Protein AF-A0A1G1XSI1-F1 (afdb_monomer_lite)

Radius of gyration: 20.85 Å; chains: 1; bounding box: 46×38×48 Å

Foldseek 3Di:
DDDDDDDPPPPDDAFFDQAPPPRDRHRFDDQDPNGTHRPVRDDQQWDQAQQPRDTGRFPDQDPVRGTHRPVRDDAAWDQAPPPRDTARFPDDDPHGTHHPVRDFADWDQAPPPRDTARAPDVVVGHHPVRVVVVVVVVVVCVVVPDD

Secondary structure (DSSP, 8-state):
--PPP--TTS---PPEEE-TTT-SEEEEEEEETTEEEETTT-PPPEEE-TTT--EEEEEEEETTTEEEETTT-PPPEEE-TTT--EEEEEEEETTEEEETTT-PPPEEE-TTT--EEEEEETTTTEEHHHHHHHHHHHHHHTTS---

Structure (mmCIF, N/CA/C/O backbone):
data_AF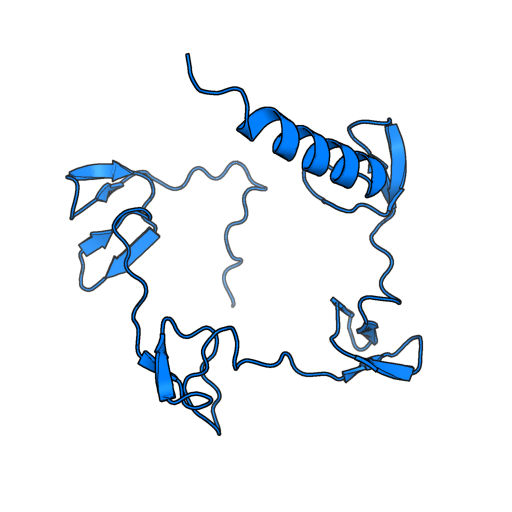-A0A1G1XSI1-F1
#
_entry.id   AF-A0A1G1XSI1-F1
#
loop_
_atom_site.group_PDB
_atom_site.id
_atom_site.type_symbol
_atom_site.label_atom_id
_atom_site.label_alt_id
_atom_site.label_comp_id
_atom_site.label_asym_id
_atom_site.label_entity_id
_atom_site.label_seq_id
_atom_site.pdbx_PDB_ins_code
_atom_site.Cartn_x
_atom_site.Cartn_y
_atom_site.Cartn_z
_atom_site.occupancy
_atom_site.B_iso_or_equiv
_atom_site.auth_seq_id
_atom_site.auth_comp_id
_atom_site.auth_asym_id
_atom_site.auth_atom_id
_atom_site.pdbx_PDB_model_num
ATOM 1 N N . MET A 1 1 ? -14.558 15.921 -9.179 1.00 33.84 1 MET A N 1
ATOM 2 C CA . MET A 1 1 ? -13.088 16.140 -9.140 1.00 33.84 1 MET A CA 1
ATOM 3 C C . MET A 1 1 ? -12.494 15.508 -7.876 1.00 33.84 1 MET A C 1
ATOM 5 O O . MET A 1 1 ? -12.876 15.889 -6.777 1.00 33.84 1 MET A O 1
ATOM 9 N N . LYS A 1 2 ? -11.614 14.500 -7.985 1.00 31.89 2 LYS A N 1
ATOM 10 C CA . LYS A 1 2 ? -10.981 13.859 -6.812 1.00 31.89 2 LYS A CA 1
ATOM 11 C C . LYS A 1 2 ? -9.772 14.696 -6.381 1.00 31.89 2 LYS A C 1
ATOM 13 O O . LYS A 1 2 ? -8.765 14.689 -7.082 1.00 31.89 2 LYS A O 1
ATOM 18 N N . LYS A 1 3 ? -9.870 15.418 -5.254 1.00 27.98 3 LYS A N 1
ATOM 19 C CA . LYS A 1 3 ? -8.743 16.192 -4.698 1.00 27.98 3 LYS A CA 1
ATOM 20 C C . LYS A 1 3 ? -7.524 15.263 -4.538 1.00 27.98 3 LYS A C 1
ATOM 22 O O . LYS A 1 3 ? -7.670 14.195 -3.931 1.00 27.98 3 LYS A O 1
ATOM 27 N N . PRO A 1 4 ? -6.347 15.606 -5.091 1.00 35.81 4 PRO A N 1
ATOM 28 C CA . PRO A 1 4 ? -5.158 14.779 -4.940 1.00 35.81 4 PRO A CA 1
ATOM 29 C C . PRO A 1 4 ? -4.828 14.641 -3.452 1.00 35.81 4 PRO A C 1
ATOM 31 O O . PRO A 1 4 ? -4.901 15.610 -2.699 1.00 35.81 4 PRO A O 1
ATOM 34 N N . ARG A 1 5 ? -4.468 13.430 -3.005 1.00 39.72 5 ARG A N 1
ATOM 35 C CA . ARG A 1 5 ? -3.921 13.244 -1.652 1.00 39.72 5 ARG A CA 1
ATOM 36 C C . ARG A 1 5 ? -2.653 14.106 -1.554 1.00 39.72 5 ARG A C 1
ATOM 38 O O . ARG A 1 5 ? -1.740 13.847 -2.342 1.00 39.72 5 ARG A O 1
ATOM 45 N N . PRO A 1 6 ? -2.564 15.086 -0.635 1.00 43.88 6 PRO A N 1
ATOM 46 C CA . PRO A 1 6 ? -1.382 15.930 -0.506 1.00 43.88 6 PRO A CA 1
ATOM 47 C C . PRO A 1 6 ? -0.207 15.064 -0.040 1.00 43.88 6 PRO A C 1
ATOM 49 O O . PRO A 1 6 ? -0.076 14.697 1.126 1.00 43.88 6 PRO A O 1
ATOM 52 N N . GLY A 1 7 ? 0.609 14.640 -1.002 1.00 40.31 7 GLY A N 1
ATOM 53 C CA . GLY A 1 7 ? 1.861 13.941 -0.762 1.00 40.31 7 GLY A CA 1
ATOM 54 C C . GLY A 1 7 ? 2.980 14.938 -0.477 1.00 40.31 7 GLY A C 1
ATOM 55 O O . GLY A 1 7 ? 2.940 16.068 -0.952 1.00 40.31 7 GLY A O 1
ATOM 56 N N . LYS A 1 8 ? 4.007 14.482 0.250 1.00 45.59 8 LYS A N 1
ATOM 57 C CA . LYS A 1 8 ? 5.207 15.216 0.711 1.00 45.59 8 LYS A CA 1
ATOM 58 C C . LYS A 1 8 ? 6.066 15.914 -0.380 1.00 45.59 8 LYS A C 1
ATOM 60 O O . LYS A 1 8 ? 7.219 16.219 -0.114 1.00 45.59 8 LYS A O 1
ATOM 65 N N . ARG A 1 9 ? 5.579 16.103 -1.612 1.00 45.78 9 ARG A N 1
ATOM 66 C CA . ARG A 1 9 ? 6.363 16.604 -2.757 1.00 45.78 9 ARG A CA 1
ATOM 67 C C . ARG A 1 9 ? 6.409 18.126 -2.895 1.00 45.78 9 ARG A C 1
ATOM 69 O O . ARG A 1 9 ? 7.371 18.607 -3.467 1.00 45.78 9 ARG A O 1
ATOM 76 N N . ASN A 1 10 ? 5.437 18.862 -2.350 1.00 46.22 10 ASN A N 1
ATOM 77 C CA . ASN A 1 10 ? 5.274 20.292 -2.659 1.00 46.22 10 ASN A CA 1
ATOM 78 C C . ASN A 1 10 ? 5.560 21.245 -1.488 1.00 46.22 10 ASN A C 1
ATOM 80 O O . ASN A 1 10 ? 4.956 22.306 -1.427 1.00 46.22 10 ASN A O 1
ATOM 84 N N . GLY A 1 11 ? 6.386 20.876 -0.502 1.00 53.62 11 GLY A N 1
ATOM 85 C CA . GLY A 1 11 ? 6.696 21.785 0.618 1.00 53.62 11 GLY A CA 1
ATOM 86 C C . GLY A 1 11 ? 5.495 22.182 1.495 1.00 53.62 11 GLY A C 1
ATOM 87 O O . GLY A 1 11 ? 5.673 22.883 2.483 1.00 53.62 11 GLY A O 1
ATOM 88 N N . TYR A 1 12 ? 4.285 21.694 1.189 1.00 64.12 12 TYR A N 1
ATOM 89 C CA . TYR A 1 12 ? 3.080 21.941 1.969 1.00 64.12 12 TYR A CA 1
ATOM 90 C C . TYR A 1 12 ? 3.294 21.453 3.400 1.00 64.12 12 TYR A C 1
ATOM 92 O O . TYR A 1 12 ? 3.336 20.245 3.666 1.00 64.12 12 TYR A O 1
ATOM 100 N N . GLN A 1 13 ? 3.436 22.407 4.315 1.00 63.91 13 GLN A N 1
ATOM 101 C CA . GLN A 1 13 ? 3.347 22.178 5.743 1.00 63.91 13 GLN A CA 1
ATOM 102 C C . GLN A 1 13 ? 1.870 22.300 6.129 1.00 63.91 13 GLN A C 1
ATOM 104 O O . GLN A 1 13 ? 1.314 23.395 6.095 1.00 63.91 13 GLN A O 1
ATOM 109 N N . PRO A 1 14 ? 1.200 21.186 6.474 1.00 70.81 14 PRO A N 1
ATOM 110 C CA . PRO A 1 14 ? -0.170 21.246 6.949 1.00 70.81 14 PRO A CA 1
ATOM 111 C C . PRO A 1 14 ? -0.235 22.105 8.218 1.00 70.81 14 PRO A C 1
ATOM 113 O O . PRO A 1 14 ? 0.634 21.934 9.084 1.00 70.81 14 PRO A O 1
ATOM 116 N N . PRO A 1 15 ? -1.259 22.964 8.364 1.00 79.50 15 PRO A N 1
ATOM 117 C CA . PRO A 1 15 ? -1.392 23.834 9.522 1.00 79.50 15 PRO A CA 1
ATOM 118 C C . PRO A 1 15 ? -1.464 23.013 10.813 1.00 79.50 15 PRO A C 1
ATOM 120 O O . PRO A 1 15 ? -2.152 21.986 10.900 1.00 79.50 15 PRO A O 1
ATOM 123 N N . LEU A 1 16 ? -0.727 23.467 11.824 1.00 87.88 16 LEU A N 1
ATOM 124 C CA . LEU A 1 16 ? -0.767 22.885 13.158 1.00 87.88 16 LEU A CA 1
ATOM 125 C C . LEU A 1 16 ? -2.031 23.373 13.863 1.00 87.88 16 LEU A C 1
ATOM 127 O O . LEU A 1 16 ? -2.269 24.571 13.950 1.00 87.88 16 LEU A O 1
ATOM 131 N N . ASN A 1 17 ? -2.823 22.446 14.397 1.00 88.06 17 ASN A N 1
ATOM 132 C CA . ASN A 1 17 ? -4.007 22.786 15.181 1.00 88.06 17 ASN A CA 1
ATOM 133 C C . ASN A 1 17 ? -3.933 22.133 16.560 1.00 88.06 17 ASN A C 1
ATOM 135 O O . ASN A 1 17 ? -3.213 21.151 16.769 1.00 88.06 17 ASN A O 1
ATOM 139 N N . LYS A 1 18 ? -4.691 22.685 17.509 1.00 92.38 18 LYS A N 1
ATOM 140 C CA . LYS A 1 18 ? -4.790 22.154 18.868 1.00 92.38 18 LYS A CA 1
ATOM 141 C C . LYS A 1 18 ? -5.503 20.800 18.836 1.00 92.38 18 LYS A C 1
ATOM 143 O O . LYS A 1 18 ? -6.645 20.706 18.392 1.00 92.38 18 LYS A O 1
ATOM 148 N N . CYS A 1 19 ? -4.826 19.746 19.285 1.00 91.19 19 CYS A N 1
ATOM 149 C CA . CYS A 1 19 ? -5.452 18.439 19.449 1.00 91.19 19 CYS A CA 1
ATOM 150 C C . CYS A 1 19 ? -6.444 18.485 20.620 1.00 91.19 19 CYS A C 1
ATOM 152 O O . CYS A 1 19 ? -6.074 18.897 21.716 1.00 91.19 19 CYS A O 1
ATOM 154 N N . SER A 1 20 ? -7.668 18.003 20.418 1.00 91.50 20 SER A N 1
ATOM 155 C CA . SER A 1 20 ? -8.706 17.954 21.454 1.00 91.50 20 SER A CA 1
ATOM 156 C C . SER A 1 20 ? -8.398 16.970 22.588 1.00 91.50 20 SER A C 1
ATOM 158 O O . SER A 1 20 ? -9.057 17.041 23.614 1.00 91.50 20 SER A O 1
ATOM 160 N N . GLN A 1 21 ? -7.435 16.056 22.414 1.00 87.44 21 GLN A N 1
ATOM 161 C CA . GLN A 1 21 ? -7.124 15.023 23.412 1.00 87.44 21 GLN A CA 1
ATOM 162 C C . GLN A 1 21 ? -5.839 15.290 24.200 1.00 87.44 21 GLN A C 1
ATOM 164 O O . GLN A 1 21 ? -5.796 15.016 25.389 1.00 87.44 21 GLN A O 1
ATOM 169 N N . CYS A 1 22 ? -4.806 15.856 23.569 1.00 89.50 22 CYS A N 1
ATOM 170 C CA . CYS A 1 22 ? -3.553 16.191 24.258 1.00 89.50 22 CYS A CA 1
ATOM 171 C C . CYS A 1 22 ? -3.280 17.691 24.385 1.00 89.50 22 CYS A C 1
ATOM 173 O O . CYS A 1 22 ? -2.235 18.072 24.898 1.00 89.50 22 CYS A O 1
ATOM 175 N N . GLY A 1 23 ? -4.144 18.556 23.846 1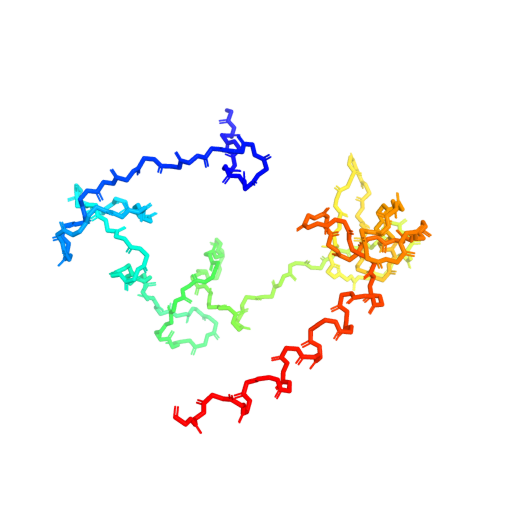.00 85.31 23 GLY A N 1
ATOM 176 C CA . GLY A 1 23 ? -4.024 20.014 23.951 1.00 85.31 23 GLY A CA 1
ATOM 177 C C . GLY A 1 23 ? -2.862 20.656 23.180 1.00 85.31 23 GLY A C 1
ATOM 178 O O . GLY A 1 23 ? -2.834 21.875 23.042 1.00 85.31 23 GLY A O 1
ATOM 179 N N . LYS A 1 24 ? -1.918 19.877 22.637 1.00 90.31 24 LYS A N 1
ATOM 180 C CA . LYS A 1 24 ? -0.744 20.384 21.906 1.00 90.31 24 LYS A CA 1
ATOM 181 C C . LYS A 1 24 ? -1.094 20.778 20.466 1.00 90.31 24 LYS A C 1
ATOM 183 O O . LYS A 1 24 ? -1.918 20.122 19.819 1.00 90.31 24 LYS A O 1
ATOM 188 N N . ARG A 1 25 ? -0.430 21.816 19.936 1.00 89.75 25 ARG A N 1
ATOM 189 C CA . ARG A 1 25 ? -0.496 22.186 18.509 1.00 89.75 25 ARG A CA 1
ATOM 190 C C . ARG A 1 25 ? 0.285 21.158 17.687 1.00 89.75 25 ARG A C 1
ATOM 192 O O . ARG A 1 25 ? 1.510 21.128 17.715 1.00 89.75 25 ARG A O 1
ATOM 199 N N . LYS A 1 26 ? -0.428 20.278 16.983 1.00 87.12 26 LYS A N 1
ATOM 200 C CA . LYS A 1 26 ? 0.146 19.195 16.167 1.00 87.12 26 LYS A CA 1
ATOM 201 C C . LYS A 1 26 ? -0.534 19.133 14.800 1.00 87.12 26 LYS A C 1
ATOM 203 O O . LYS A 1 26 ? -1.601 19.707 14.580 1.00 87.12 26 LYS A O 1
ATOM 208 N N . ARG A 1 27 ? 0.066 18.383 13.870 1.00 86.81 27 ARG A N 1
ATOM 209 C CA . ARG A 1 27 ? -0.612 18.002 12.624 1.00 86.81 27 ARG A CA 1
ATOM 210 C C . ARG A 1 27 ? -1.806 17.112 12.963 1.00 86.81 27 ARG A C 1
ATOM 212 O O . ARG A 1 27 ? -1.643 16.045 13.563 1.00 86.81 27 ARG A O 1
ATOM 219 N N . ILE A 1 28 ? -2.997 17.559 12.583 1.00 89.62 28 ILE A N 1
ATOM 220 C CA . ILE A 1 28 ? -4.233 16.816 12.824 1.00 89.62 28 ILE A CA 1
ATOM 221 C C . ILE A 1 28 ? -4.354 15.702 11.801 1.00 89.62 28 ILE A C 1
ATOM 223 O O . ILE A 1 28 ? -4.168 15.907 10.603 1.00 89.62 28 ILE A O 1
ATOM 227 N N . PHE A 1 29 ? -4.649 14.507 12.300 1.00 88.31 29 PHE A N 1
ATOM 228 C CA . PHE A 1 29 ? -4.822 13.331 11.467 1.00 88.31 29 PHE A CA 1
ATOM 229 C C . PHE A 1 29 ? -6.254 13.228 10.953 1.00 88.31 29 PHE A C 1
ATOM 231 O O . PHE A 1 29 ? -6.470 12.969 9.770 1.00 88.31 29 PHE A O 1
ATOM 238 N N . LYS A 1 30 ? -7.236 13.438 11.836 1.00 88.38 30 LYS A N 1
ATOM 239 C CA . LYS A 1 30 ? -8.654 13.355 11.487 1.00 88.38 30 LYS A CA 1
ATOM 240 C C . LYS A 1 30 ? -9.496 14.268 12.376 1.00 88.38 30 LYS A C 1
ATOM 242 O O . LYS A 1 30 ? -9.181 14.457 13.549 1.00 88.38 30 LYS A O 1
ATOM 247 N N . LYS A 1 31 ? -10.583 14.801 11.812 1.00 90.31 31 LYS A N 1
ATOM 248 C CA . LYS A 1 31 ? -11.661 15.462 12.558 1.00 90.31 31 LYS A CA 1
ATOM 249 C C . LYS A 1 31 ? -12.778 14.443 12.795 1.00 90.31 31 LYS A C 1
ATOM 251 O O . LYS A 1 31 ? -13.258 13.845 11.833 1.00 90.31 31 LYS A O 1
ATOM 256 N N . ILE A 1 32 ? -13.160 14.213 14.048 1.00 88.06 32 ILE A N 1
ATOM 257 C CA . ILE A 1 32 ? -14.205 13.250 14.435 1.00 88.06 32 ILE A CA 1
ATOM 258 C C . ILE A 1 32 ? -15.227 13.979 15.299 1.00 88.06 32 ILE A C 1
ATOM 260 O O . ILE A 1 32 ? -14.864 14.477 16.360 1.00 88.06 32 ILE A O 1
ATOM 264 N N . LYS A 1 33 ? -16.489 14.052 14.849 1.00 87.94 33 LYS A N 1
ATOM 265 C CA . LYS A 1 33 ? -17.583 14.738 15.570 1.00 87.94 33 LYS A CA 1
ATOM 266 C C . LYS A 1 33 ? -17.168 16.131 16.088 1.00 87.94 33 LYS A C 1
ATOM 268 O O . LYS A 1 33 ? -17.282 16.427 17.269 1.00 87.94 33 LYS A O 1
ATOM 273 N N . GLY A 1 34 ? -16.558 16.949 15.228 1.00 86.25 34 GLY A N 1
ATOM 274 C CA . GLY A 1 34 ? -16.066 18.283 15.607 1.00 86.25 34 GLY A CA 1
ATOM 275 C C . GLY A 1 34 ? -14.683 18.324 16.275 1.00 86.25 34 GLY A C 1
ATOM 276 O O . GLY A 1 34 ? -13.990 19.326 16.129 1.00 86.25 34 GLY A O 1
ATOM 277 N N . LYS A 1 35 ? -14.221 17.237 16.907 1.00 89.31 35 LYS A N 1
ATOM 278 C CA . LYS A 1 35 ? -12.934 17.172 17.623 1.00 89.31 35 LYS A CA 1
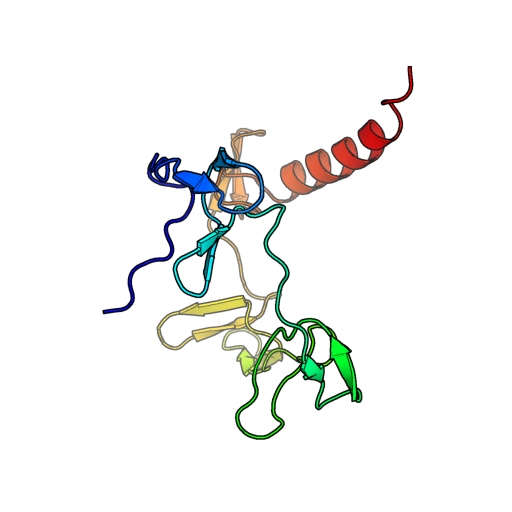ATOM 279 C C . LYS A 1 35 ? -11.757 16.950 16.672 1.00 89.31 35 LYS A C 1
ATOM 281 O O . LYS A 1 35 ? -11.825 16.105 15.776 1.00 89.31 35 LYS A O 1
ATOM 286 N N . LEU A 1 36 ? -10.665 17.687 16.874 1.00 90.75 36 LEU A N 1
ATOM 287 C CA . LEU A 1 36 ? -9.432 17.575 16.091 1.00 90.75 36 LEU A CA 1
ATOM 288 C C . LEU A 1 36 ? -8.477 16.602 16.783 1.00 90.75 36 LEU A C 1
ATOM 290 O O . LEU A 1 36 ? -8.008 16.872 17.884 1.00 90.75 36 LEU A O 1
ATOM 294 N N . ILE A 1 37 ? -8.168 15.475 16.145 1.00 91.94 37 ILE A N 1
ATOM 295 C CA . ILE A 1 37 ? -7.373 14.408 16.765 1.00 91.94 37 ILE A CA 1
ATOM 296 C C . ILE A 1 37 ? -6.049 14.245 16.016 1.00 91.94 37 ILE A C 1
ATOM 298 O O . ILE A 1 37 ? -6.016 14.090 14.789 1.00 91.94 37 ILE A O 1
ATOM 302 N N . CYS A 1 38 ? -4.934 14.300 16.745 1.00 91.38 38 CYS A N 1
ATOM 303 C CA . CYS A 1 38 ? -3.612 14.032 16.181 1.00 91.38 38 CYS A CA 1
ATOM 304 C C . CYS A 1 38 ? -3.387 12.524 15.973 1.00 91.38 38 CYS A C 1
ATOM 306 O O . CYS A 1 38 ? -4.124 11.690 16.490 1.00 91.38 38 CYS A O 1
ATOM 308 N N . ARG A 1 39 ? -2.358 12.153 15.203 1.00 88.75 39 ARG A N 1
ATOM 309 C CA . ARG A 1 39 ? -2.145 10.753 14.797 1.00 88.75 39 ARG A CA 1
ATOM 310 C C . ARG A 1 39 ? -1.905 9.787 15.962 1.00 88.75 39 ARG A C 1
ATOM 312 O O . ARG A 1 39 ? -2.307 8.640 15.858 1.00 88.75 39 ARG A O 1
ATOM 319 N N . GLU A 1 40 ? -1.286 10.256 17.040 1.00 88.44 40 GLU A N 1
ATOM 320 C CA . GLU A 1 40 ? -1.013 9.459 18.247 1.00 88.44 40 GLU A CA 1
ATOM 321 C C . GLU A 1 40 ? -2.297 9.056 18.985 1.00 88.44 40 GLU A C 1
ATOM 323 O O . GLU A 1 40 ? -2.393 7.945 19.486 1.00 88.44 40 GLU A O 1
ATOM 328 N N . HIS A 1 41 ? -3.296 9.942 19.019 1.00 88.00 41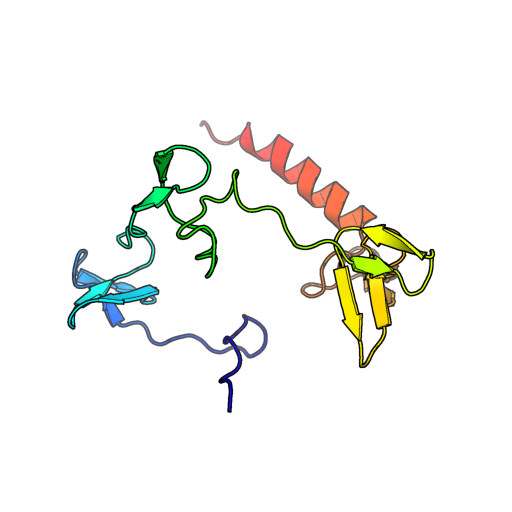 HIS A N 1
ATOM 329 C CA . HIS A 1 41 ? -4.554 9.715 19.742 1.00 88.00 41 HIS A CA 1
ATOM 330 C C . HIS A 1 41 ? -5.660 9.168 18.836 1.00 88.00 41 HIS A C 1
ATOM 332 O O . HIS A 1 41 ? -6.757 8.853 19.292 1.00 88.00 41 HIS A O 1
ATOM 338 N N . TYR A 1 42 ? -5.402 9.066 17.532 1.00 89.94 42 TYR A N 1
ATOM 339 C CA . TYR A 1 42 ? -6.366 8.504 16.607 1.00 89.94 42 TYR A CA 1
ATOM 340 C C . TYR A 1 42 ? -6.396 6.981 16.730 1.00 89.94 42 TYR A C 1
ATOM 342 O O . TYR A 1 42 ? -5.471 6.292 16.302 1.00 89.94 42 TYR A O 1
ATOM 350 N N . GLN A 1 43 ? -7.508 6.458 17.237 1.00 85.50 43 GLN A N 1
ATOM 351 C CA . GLN A 1 43 ? -7.803 5.033 17.193 1.00 85.50 43 GLN A CA 1
ATOM 352 C C . GLN A 1 43 ? -8.630 4.718 15.946 1.00 85.50 43 GLN A C 1
ATOM 354 O O . GLN A 1 43 ? -9.702 5.285 15.718 1.00 85.50 43 GLN A O 1
ATOM 359 N N . ALA A 1 44 ? -8.114 3.820 15.107 1.00 84.69 44 ALA A N 1
ATOM 360 C CA . ALA A 1 44 ? -8.858 3.347 13.952 1.00 84.69 44 ALA A CA 1
ATOM 361 C C . ALA A 1 44 ? -10.060 2.506 14.424 1.00 84.69 44 ALA A C 1
ATOM 363 O O . ALA A 1 44 ? -9.881 1.637 15.283 1.00 84.69 44 ALA A O 1
ATOM 364 N N . PRO A 1 45 ? -11.268 2.736 13.879 1.00 83.12 45 PRO A N 1
ATOM 365 C CA . PRO A 1 45 ? -12.442 1.966 14.262 1.00 83.12 45 PRO A CA 1
ATOM 366 C C . PRO A 1 45 ? -12.228 0.486 13.932 1.00 83.12 45 PRO A C 1
ATOM 368 O O . PRO A 1 45 ? -11.708 0.135 12.866 1.00 83.12 45 PRO A O 1
ATOM 371 N N . LYS A 1 46 ? -12.607 -0.378 14.875 1.00 90.62 46 LYS A N 1
ATOM 372 C CA . LYS A 1 46 ? -12.568 -1.830 14.712 1.00 90.62 46 LYS A CA 1
ATOM 373 C C . LYS A 1 46 ? -13.973 -2.328 14.399 1.00 90.62 46 LYS A C 1
ATOM 375 O O . LYS A 1 46 ? -14.934 -1.876 15.012 1.00 90.62 46 LYS A O 1
ATOM 380 N N . HIS A 1 47 ? -14.076 -3.280 13.481 1.00 89.88 47 HIS A N 1
ATOM 381 C CA . HIS A 1 47 ? -15.330 -3.960 13.168 1.00 89.88 47 HIS A CA 1
ATOM 382 C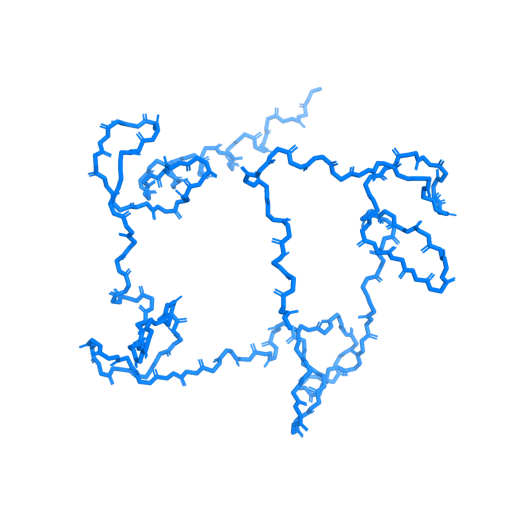 C . HIS A 1 47 ? -15.100 -5.470 13.104 1.00 89.88 47 HIS A C 1
ATOM 384 O O . HIS A 1 47 ? -13.960 -5.938 12.995 1.00 89.88 47 HIS A O 1
ATOM 390 N N . LYS A 1 48 ? -16.190 -6.237 13.181 1.00 94.62 48 LYS A N 1
ATOM 391 C CA . LYS A 1 48 ? -16.163 -7.685 12.975 1.00 94.62 48 LYS A CA 1
ATOM 392 C C . LYS A 1 48 ? -15.793 -7.967 11.518 1.00 94.62 48 LYS A C 1
ATOM 394 O O . LYS A 1 48 ? -16.489 -7.518 10.617 1.00 94.62 48 LYS A O 1
ATOM 399 N N . CYS A 1 49 ? -14.684 -8.662 11.286 1.00 94.38 49 CYS A N 1
ATOM 400 C CA . CYS A 1 49 ? -14.270 -9.053 9.942 1.00 94.38 49 CYS A CA 1
ATOM 401 C C . CYS A 1 49 ? -15.211 -10.133 9.395 1.00 94.38 49 CYS A C 1
ATOM 403 O O . CYS A 1 49 ? -15.385 -11.161 10.043 1.00 94.38 49 CYS A O 1
ATOM 405 N N . ALA A 1 50 ? -15.738 -9.957 8.187 1.00 92.69 50 ALA A N 1
ATOM 406 C CA . ALA A 1 50 ? -16.578 -10.951 7.527 1.00 92.69 50 ALA A CA 1
ATOM 407 C C . ALA A 1 50 ? -15.813 -12.226 7.134 1.00 92.69 50 ALA A C 1
ATOM 409 O O . ALA A 1 50 ? -16.382 -13.307 7.126 1.00 92.69 50 ALA A O 1
ATOM 410 N N . GLY A 1 51 ? -14.508 -12.122 6.856 1.00 89.31 51 GLY A N 1
ATOM 411 C CA . GLY A 1 51 ? -13.700 -13.275 6.445 1.00 89.31 51 GLY A CA 1
ATOM 412 C C . GLY A 1 51 ? -13.226 -14.172 7.594 1.00 89.31 51 GLY A C 1
ATOM 413 O O . GLY A 1 51 ? -13.087 -15.371 7.403 1.00 89.31 51 GLY A O 1
ATOM 414 N N . CYS A 1 52 ? -12.943 -13.614 8.777 1.00 92.50 52 CYS A N 1
ATOM 415 C CA . CYS A 1 52 ? -12.404 -14.384 9.914 1.00 92.50 52 CYS A CA 1
ATOM 416 C C . CYS A 1 52 ? -13.179 -14.228 11.226 1.00 92.50 52 CYS A C 1
ATOM 418 O O . CYS A 1 52 ? -12.749 -14.755 12.247 1.00 92.50 52 CYS A O 1
ATOM 420 N N . GLY A 1 53 ? -14.257 -13.442 11.249 1.00 92.12 53 GLY A N 1
ATOM 421 C CA . GLY A 1 53 ? -15.106 -13.224 12.425 1.00 92.12 53 GLY A CA 1
ATOM 422 C C . GLY A 1 53 ? -14.497 -12.380 13.551 1.00 92.12 53 GLY A C 1
ATOM 423 O O . GLY A 1 53 ? -15.223 -11.957 14.446 1.00 92.12 53 GLY A O 1
ATOM 424 N N . LYS A 1 54 ? -13.189 -12.092 13.528 1.00 94.44 54 LYS A N 1
ATOM 425 C CA . LYS A 1 54 ? -12.492 -11.355 14.599 1.00 94.44 54 LYS A CA 1
ATOM 426 C C . LYS A 1 54 ? -12.730 -9.843 14.513 1.00 94.44 54 LYS A C 1
ATOM 428 O O . LYS A 1 54 ? -12.799 -9.282 13.417 1.00 94.44 54 LYS A O 1
ATOM 433 N N . ILE A 1 55 ? -12.772 -9.168 15.666 1.00 93.56 55 ILE A N 1
ATOM 434 C CA . ILE A 1 55 ? -12.832 -7.700 15.754 1.00 93.56 55 ILE A CA 1
ATOM 435 C C . ILE A 1 55 ? -11.447 -7.125 15.429 1.00 93.56 55 ILE A C 1
ATOM 437 O O . ILE A 1 55 ? -10.505 -7.241 16.214 1.00 93.56 55 ILE A O 1
ATOM 441 N N . LYS A 1 56 ? -11.307 -6.508 14.252 1.00 92.56 56 LYS A N 1
ATOM 442 C CA . LYS A 1 56 ? -10.042 -5.946 13.751 1.00 92.56 56 LYS A CA 1
ATOM 443 C C . LYS A 1 56 ? -10.268 -4.587 13.090 1.00 92.56 56 LYS A C 1
ATOM 445 O O . LYS A 1 56 ? -11.389 -4.217 12.747 1.00 92.56 56 LYS A O 1
ATOM 450 N N . VAL A 1 57 ? -9.180 -3.842 12.887 1.00 91.62 57 VAL A N 1
ATOM 451 C CA . VAL A 1 57 ? -9.201 -2.678 11.992 1.00 91.62 57 VAL A CA 1
ATOM 452 C C . VAL A 1 57 ? -9.459 -3.178 10.572 1.00 91.62 57 VAL A C 1
ATOM 454 O O . VAL A 1 57 ? -8.766 -4.073 10.079 1.00 91.62 57 VAL A O 1
ATOM 457 N N . ILE A 1 58 ? -10.477 -2.613 9.931 1.00 92.44 58 ILE A N 1
ATOM 458 C CA . ILE A 1 58 ? -10.891 -3.015 8.590 1.00 92.44 58 ILE A CA 1
ATOM 459 C C . ILE A 1 58 ? -10.023 -2.323 7.550 1.00 92.44 58 ILE A C 1
ATOM 461 O O . ILE A 1 58 ? -9.809 -1.111 7.597 1.00 92.44 58 ILE A O 1
ATOM 465 N N . ASN A 1 59 ? -9.516 -3.117 6.612 1.00 90.19 59 ASN A N 1
ATOM 466 C CA . ASN A 1 59 ? -8.680 -2.633 5.522 1.00 90.19 59 ASN A CA 1
ATOM 467 C C . ASN A 1 59 ? -9.514 -2.296 4.280 1.00 90.19 59 ASN A C 1
ATOM 469 O O . ASN A 1 59 ? -9.200 -1.348 3.561 1.00 90.19 59 ASN A O 1
ATOM 473 N N . TYR A 1 60 ? -10.567 -3.071 4.025 1.00 90.12 60 TYR A N 1
ATOM 474 C CA . TYR A 1 60 ? -11.433 -2.904 2.866 1.00 90.12 60 TYR A CA 1
ATOM 475 C C . TYR A 1 60 ? -12.867 -3.302 3.210 1.00 90.12 60 TYR A C 1
ATOM 477 O O . TYR A 1 60 ? -13.069 -4.315 3.869 1.00 90.12 60 TYR A O 1
ATOM 485 N N . ASN A 1 61 ? -13.849 -2.522 2.760 1.00 90.75 61 ASN A N 1
ATOM 486 C CA . ASN A 1 61 ? -15.258 -2.906 2.819 1.00 90.75 61 ASN A CA 1
ATOM 487 C C . ASN A 1 61 ? -15.654 -3.456 1.453 1.00 90.75 61 ASN A C 1
ATOM 489 O O . ASN A 1 61 ? -15.750 -2.691 0.492 1.00 90.75 61 ASN A O 1
ATOM 493 N N . ASP A 1 62 ? -15.834 -4.771 1.378 1.00 88.38 62 ASP A N 1
ATOM 494 C CA . ASP A 1 62 ? -16.296 -5.443 0.174 1.00 88.38 62 ASP A CA 1
ATOM 495 C C . ASP A 1 62 ? -17.823 -5.295 0.046 1.00 88.38 62 ASP A C 1
ATOM 497 O O . ASP A 1 62 ? -18.529 -5.549 1.023 1.00 88.38 62 ASP A O 1
ATOM 501 N N . PRO A 1 63 ? -18.361 -4.894 -1.119 1.00 87.12 63 PRO A N 1
ATOM 502 C CA . PRO A 1 63 ? -19.806 -4.746 -1.298 1.00 87.12 63 PRO A CA 1
ATOM 503 C C . PRO A 1 63 ? -20.604 -6.051 -1.162 1.00 87.12 63 PRO A C 1
ATOM 505 O O . PRO A 1 63 ? -21.787 -5.992 -0.854 1.00 87.12 63 PRO A O 1
ATOM 508 N N . LYS A 1 64 ? -19.988 -7.213 -1.419 1.00 87.81 64 LYS A N 1
ATOM 509 C CA . LYS A 1 64 ? -20.649 -8.527 -1.384 1.00 87.81 64 LYS A CA 1
ATOM 510 C C . LYS A 1 64 ? -20.414 -9.251 -0.064 1.00 87.81 64 LYS A C 1
ATOM 512 O O . LYS A 1 64 ? -21.332 -9.848 0.480 1.00 87.81 64 LYS A O 1
ATOM 517 N N . LEU A 1 65 ? -19.178 -9.222 0.429 1.00 85.00 65 LEU A N 1
ATOM 518 C CA . LEU A 1 65 ? -18.773 -9.961 1.629 1.00 85.00 65 LEU A CA 1
ATOM 519 C C . LEU A 1 65 ? -18.823 -9.107 2.901 1.00 85.00 65 LEU A C 1
ATOM 521 O O . LEU A 1 65 ? -18.870 -9.653 3.995 1.00 85.00 65 LEU A O 1
ATOM 525 N N . GLY A 1 66 ? -18.799 -7.779 2.786 1.00 90.19 66 GLY A N 1
ATOM 526 C CA . GLY A 1 66 ? -18.749 -6.864 3.923 1.00 90.19 66 GLY A CA 1
ATOM 527 C C . GLY A 1 66 ? -17.319 -6.510 4.375 1.00 90.19 66 GLY A C 1
ATOM 528 O O . GLY A 1 66 ? -16.369 -6.546 3.586 1.00 90.19 66 GLY A O 1
ATOM 529 N N . PRO A 1 67 ? -17.130 -6.083 5.637 1.00 92.88 67 PRO A N 1
ATOM 530 C CA . PRO A 1 67 ? -15.855 -5.562 6.133 1.00 92.88 67 PRO A CA 1
ATOM 531 C C . PRO A 1 67 ? -14.766 -6.640 6.230 1.00 92.88 67 PRO A C 1
ATOM 533 O O . PRO A 1 67 ? -14.893 -7.607 6.975 1.00 92.88 67 PRO A O 1
ATOM 536 N N . LEU A 1 68 ? -13.636 -6.445 5.552 1.00 93.50 68 LEU A N 1
ATOM 537 C CA . LEU A 1 68 ? -12.488 -7.354 5.550 1.00 93.50 68 LEU A CA 1
ATOM 538 C C . LEU A 1 68 ? -11.258 -6.730 6.224 1.00 93.50 68 LEU A C 1
ATOM 540 O O . LEU A 1 68 ? -10.816 -5.619 5.905 1.00 93.50 68 LEU A O 1
ATOM 544 N N . CYS A 1 69 ? -10.657 -7.475 7.153 1.00 93.75 69 CYS A N 1
ATOM 545 C CA . CYS A 1 69 ? -9.372 -7.115 7.748 1.00 93.75 69 CYS A CA 1
ATOM 546 C C . CYS A 1 69 ? -8.227 -7.259 6.729 1.00 93.75 69 CYS A C 1
ATOM 548 O O . CYS A 1 69 ? -8.404 -7.834 5.654 1.00 93.75 69 CYS A O 1
ATOM 550 N N . TYR A 1 70 ? -7.045 -6.736 7.065 1.00 90.62 70 TYR A N 1
ATOM 551 C CA . TYR A 1 70 ? -5.870 -6.786 6.186 1.00 90.62 70 TYR A CA 1
ATOM 552 C C . TYR A 1 70 ? -5.522 -8.212 5.729 1.00 90.62 70 TYR A C 1
ATOM 554 O O . TYR A 1 70 ? -5.254 -8.414 4.550 1.00 90.62 70 TYR A O 1
ATOM 562 N N . ASP A 1 71 ? -5.604 -9.189 6.636 1.00 90.62 71 ASP A N 1
ATOM 563 C CA . ASP A 1 71 ? -5.246 -10.587 6.360 1.00 90.62 71 ASP A CA 1
ATOM 564 C C . ASP A 1 71 ? -6.264 -11.278 5.439 1.00 90.62 71 ASP A C 1
ATOM 566 O O . ASP A 1 71 ? -5.904 -12.078 4.578 1.00 90.62 71 ASP A O 1
ATOM 570 N N . CYS A 1 72 ? -7.551 -10.960 5.607 1.00 90.81 72 CYS A N 1
ATOM 571 C CA . CYS A 1 72 ? -8.627 -11.543 4.803 1.00 90.81 72 CYS A CA 1
ATOM 572 C C . CYS A 1 72 ? -8.774 -10.862 3.439 1.00 90.81 72 CYS A C 1
ATOM 574 O O . CYS A 1 72 ? -9.263 -11.475 2.490 1.00 90.81 72 CYS A O 1
ATOM 576 N N . TYR A 1 73 ? -8.370 -9.598 3.321 1.00 92.38 73 TYR A N 1
ATOM 577 C CA . TYR A 1 73 ? -8.460 -8.868 2.068 1.00 92.38 73 TYR A CA 1
ATOM 578 C C . TYR A 1 73 ? -7.413 -9.362 1.060 1.00 92.38 73 TYR A C 1
ATOM 580 O O . TYR A 1 73 ? -6.224 -9.045 1.142 1.00 92.38 73 TYR A O 1
ATOM 588 N N . LYS A 1 74 ? -7.873 -10.088 0.038 1.00 88.12 74 LYS A N 1
ATOM 589 C CA . LYS A 1 74 ? -7.047 -10.484 -1.106 1.00 88.12 74 LYS A CA 1
ATOM 590 C C . LYS A 1 74 ? -7.156 -9.432 -2.204 1.00 88.12 74 LYS A C 1
ATOM 592 O O . LYS A 1 74 ? -8.241 -9.137 -2.694 1.00 88.12 74 LYS A O 1
ATOM 597 N N . LYS A 1 75 ? -6.015 -8.877 -2.626 1.00 86.44 75 LYS A N 1
ATOM 598 C CA . LYS A 1 75 ? -5.982 -7.948 -3.766 1.00 86.44 75 LYS A CA 1
ATOM 599 C C . LYS A 1 75 ? -6.492 -8.652 -5.031 1.00 86.44 75 LYS A C 1
ATOM 601 O O . LYS A 1 75 ? -6.076 -9.787 -5.281 1.00 86.44 75 LYS A O 1
ATOM 606 N N . PRO A 1 76 ? -7.313 -7.981 -5.858 1.00 87.06 76 PRO A N 1
ATOM 607 C CA . PRO A 1 76 ? -7.800 -8.566 -7.097 1.00 87.06 76 PRO A CA 1
ATOM 608 C C . PRO A 1 76 ? -6.629 -8.892 -8.029 1.00 87.06 76 PRO A C 1
ATOM 610 O O . PRO A 1 76 ? -5.700 -8.091 -8.202 1.00 87.06 76 PRO A O 1
ATOM 613 N N . LYS A 1 77 ? -6.677 -10.087 -8.619 1.00 92.44 77 LYS A N 1
ATOM 614 C CA . LYS A 1 77 ? -5.732 -10.523 -9.648 1.00 92.44 77 LYS A CA 1
ATOM 615 C C . LYS A 1 77 ? -6.310 -10.202 -11.023 1.00 92.44 77 LYS A C 1
ATOM 617 O O . LYS A 1 77 ? -7.517 -10.285 -11.225 1.00 92.44 77 LYS A O 1
ATOM 622 N N . HIS A 1 78 ? -5.445 -9.851 -11.965 1.00 93.00 78 HIS A N 1
ATOM 623 C CA . HIS A 1 78 ? -5.822 -9.636 -13.358 1.00 93.00 78 HIS A CA 1
ATOM 624 C C . HIS A 1 78 ? -4.799 -10.288 -14.287 1.00 93.00 78 HIS A C 1
ATOM 626 O O . HIS A 1 78 ? -3.662 -10.550 -13.886 1.00 93.00 78 HIS A O 1
ATOM 632 N N . ARG A 1 79 ? -5.200 -10.513 -15.540 1.00 95.06 79 ARG A N 1
ATOM 633 C CA . ARG A 1 79 ? -4.297 -10.981 -16.590 1.00 95.06 79 ARG A CA 1
ATOM 634 C C . ARG A 1 79 ? -3.295 -9.880 -16.939 1.00 95.06 79 ARG A C 1
ATOM 636 O O . ARG A 1 79 ? -3.687 -8.748 -17.222 1.00 95.06 79 ARG A O 1
ATOM 643 N N . CYS A 1 80 ? -2.004 -10.192 -16.884 1.00 95.31 80 CYS A N 1
ATOM 644 C CA . CYS A 1 80 ? -0.965 -9.243 -17.256 1.00 95.31 80 CYS A CA 1
ATOM 645 C C . CYS A 1 80 ? -0.902 -9.068 -18.778 1.00 95.31 80 CYS A C 1
ATOM 647 O O . CYS A 1 80 ? -0.824 -10.050 -19.506 1.00 95.31 80 CYS A O 1
ATOM 649 N N . SER A 1 81 ? -0.846 -7.824 -19.255 1.00 94.38 81 SER A N 1
ATOM 650 C CA . SER A 1 81 ? -0.728 -7.502 -20.683 1.00 94.38 81 SER A CA 1
ATOM 651 C C . SER A 1 81 ? 0.652 -7.798 -21.288 1.00 94.38 81 SER A C 1
ATOM 653 O O . SER A 1 81 ? 0.798 -7.653 -22.492 1.00 94.38 81 SER A O 1
ATOM 655 N N . ILE A 1 82 ? 1.662 -8.140 -20.475 1.00 93.31 82 ILE A N 1
ATOM 656 C CA . ILE A 1 82 ? 3.029 -8.442 -20.943 1.00 93.31 82 ILE A CA 1
ATOM 657 C C . ILE A 1 82 ? 3.266 -9.955 -20.950 1.00 93.31 82 ILE A C 1
ATOM 659 O O . ILE A 1 82 ? 3.523 -10.523 -21.998 1.00 93.31 82 ILE A O 1
ATOM 663 N N . CYS A 1 83 ? 3.144 -10.623 -19.797 1.00 94.31 83 CYS A N 1
ATOM 664 C CA . CYS A 1 83 ? 3.407 -12.065 -19.690 1.00 94.31 83 CYS A CA 1
ATOM 665 C C . CYS A 1 83 ? 2.161 -12.961 -19.761 1.00 94.31 83 CYS A C 1
ATOM 667 O O . CYS A 1 83 ? 2.278 -14.173 -19.625 1.00 94.31 83 CYS A O 1
ATOM 669 N N . GLY A 1 84 ? 0.953 -12.397 -19.856 1.00 93.38 84 GLY A N 1
ATOM 670 C CA . GLY A 1 84 ? -0.294 -13.167 -19.932 1.00 93.38 84 GLY A CA 1
ATOM 671 C C . GLY A 1 84 ? -0.749 -13.854 -18.635 1.00 93.38 84 GLY A C 1
ATOM 672 O O . GLY A 1 84 ? -1.873 -14.347 -18.594 1.00 93.38 84 GLY A O 1
ATOM 673 N N . GLN A 1 85 ? 0.063 -13.858 -17.574 1.00 95.44 85 GLN A N 1
ATOM 674 C CA . GLN A 1 85 ? -0.223 -14.548 -16.308 1.00 95.44 85 GLN A CA 1
ATOM 675 C C . GLN A 1 85 ? -1.254 -13.813 -15.436 1.00 95.44 85 GLN A C 1
ATOM 677 O O . GLN A 1 85 ? -1.309 -12.578 -15.423 1.00 95.44 85 GLN A O 1
ATOM 682 N N . ILE A 1 86 ? -2.036 -14.566 -14.651 1.00 95.06 86 ILE A N 1
ATOM 683 C CA . ILE A 1 86 ? -2.984 -14.017 -13.667 1.00 95.06 86 ILE A CA 1
ATOM 684 C C . ILE A 1 86 ? -2.228 -13.647 -12.386 1.00 95.06 86 ILE A C 1
ATOM 686 O O . ILE A 1 86 ? -1.807 -14.507 -11.613 1.00 95.06 86 ILE A O 1
ATOM 690 N N . ALA A 1 87 ? -2.070 -12.348 -12.129 1.00 93.62 87 ALA A N 1
ATOM 691 C CA . ALA A 1 87 ? -1.296 -11.850 -10.995 1.00 93.62 87 ALA A CA 1
ATOM 692 C C . ALA A 1 87 ? -1.855 -10.540 -10.424 1.00 93.62 87 ALA A C 1
ATOM 694 O O . ALA A 1 87 ? -2.696 -9.870 -11.025 1.00 93.62 87 ALA A O 1
ATOM 695 N N . VAL A 1 88 ? -1.362 -10.145 -9.247 1.00 93.75 88 VAL A N 1
ATOM 696 C CA . VAL A 1 88 ? -1.623 -8.803 -8.707 1.00 93.75 88 VAL A CA 1
ATOM 697 C C . VAL A 1 88 ? -0.895 -7.769 -9.569 1.00 93.75 88 VAL A C 1
ATOM 699 O O . VAL A 1 88 ? 0.294 -7.906 -9.874 1.00 93.75 88 VAL A O 1
ATOM 702 N N . ILE A 1 89 ? -1.625 -6.729 -9.968 1.00 94.31 89 ILE A N 1
ATOM 703 C CA . ILE A 1 89 ? -1.136 -5.688 -10.873 1.00 94.31 89 ILE A CA 1
ATOM 704 C C . ILE A 1 89 ? -0.397 -4.599 -10.096 1.00 94.31 89 ILE A C 1
ATOM 706 O O . ILE A 1 89 ? -0.932 -4.027 -9.147 1.00 94.31 89 ILE A O 1
ATOM 710 N N . ALA A 1 90 ? 0.816 -4.286 -10.547 1.00 91.75 90 ALA A N 1
ATOM 711 C CA . ALA A 1 90 ? 1.661 -3.239 -9.985 1.00 91.75 90 ALA A CA 1
ATOM 712 C C . ALA A 1 90 ? 1.321 -1.857 -10.548 1.00 91.75 90 ALA A C 1
ATOM 714 O O . ALA A 1 90 ? 1.311 -0.865 -9.818 1.00 91.75 90 ALA A O 1
ATOM 715 N N . LYS A 1 91 ? 1.041 -1.783 -11.856 1.00 90.69 91 LYS A N 1
ATOM 716 C CA . LYS A 1 91 ? 0.740 -0.531 -12.553 1.00 90.69 91 LYS A CA 1
ATOM 717 C C . LYS A 1 91 ? -0.370 -0.735 -13.577 1.00 90.69 91 LYS A C 1
ATOM 719 O O . LYS A 1 91 ? -0.362 -1.695 -14.343 1.00 90.69 91 LYS A O 1
ATOM 724 N N . ARG A 1 92 ? -1.309 0.211 -13.590 1.00 92.06 92 ARG A N 1
ATOM 725 C CA . ARG A 1 92 ? -2.337 0.354 -14.624 1.00 92.06 92 ARG A CA 1
ATOM 726 C C . ARG A 1 92 ? -1.959 1.547 -15.501 1.00 92.06 92 ARG A C 1
ATOM 728 O O . ARG A 1 92 ? -1.700 2.618 -14.955 1.00 92.06 92 ARG A O 1
ATOM 735 N N . ASN A 1 93 ? -1.889 1.365 -16.819 1.00 88.31 93 ASN A N 1
ATOM 736 C CA . ASN A 1 93 ? -1.573 2.447 -17.756 1.00 88.31 93 ASN A CA 1
ATOM 737 C C . ASN A 1 93 ? -2.501 2.414 -18.971 1.00 88.31 93 ASN A C 1
ATOM 739 O O . ASN A 1 93 ? -2.335 1.514 -19.786 1.00 88.31 93 ASN A O 1
ATOM 743 N N . GLN A 1 94 ? -3.437 3.370 -19.062 1.00 78.25 94 GLN A N 1
ATOM 744 C CA . GLN A 1 94 ? -4.385 3.668 -20.161 1.00 78.25 94 GLN A CA 1
ATOM 745 C C . GLN A 1 94 ? -5.226 2.517 -20.764 1.00 78.25 94 GLN A C 1
ATOM 747 O O . GLN A 1 94 ? -6.235 2.816 -21.381 1.00 78.25 94 GLN A O 1
ATOM 752 N N . LYS A 1 95 ? -4.847 1.244 -20.571 1.00 82.56 95 LYS A N 1
ATOM 753 C CA . LYS A 1 95 ? -5.491 -0.041 -20.928 1.00 82.56 95 LYS A CA 1
ATOM 754 C C . LYS A 1 95 ? -4.592 -1.256 -20.601 1.00 82.56 95 LYS A C 1
ATOM 756 O O . LYS A 1 95 ? -5.075 -2.379 -20.549 1.00 82.56 95 LYS A O 1
ATOM 761 N N . LYS A 1 96 ? -3.292 -1.060 -20.337 1.00 89.12 96 LYS A N 1
ATOM 762 C CA . LYS A 1 96 ? -2.344 -2.127 -19.974 1.00 89.12 96 LYS A CA 1
ATOM 763 C C . LYS A 1 96 ? -2.332 -2.385 -18.465 1.00 89.12 96 LYS A C 1
ATOM 765 O O . LYS A 1 96 ? -2.193 -1.456 -17.659 1.00 89.12 96 LYS A O 1
ATOM 770 N N . LEU A 1 97 ? -2.428 -3.659 -18.092 1.00 93.25 97 LEU A N 1
ATOM 771 C CA . LEU A 1 97 ? -2.305 -4.151 -16.721 1.00 93.25 97 LEU A CA 1
ATOM 772 C C . LEU A 1 97 ? -0.961 -4.867 -16.573 1.00 93.25 97 LEU A C 1
ATOM 774 O O . LEU A 1 97 ? -0.737 -5.926 -17.154 1.00 93.25 97 LEU A O 1
ATOM 778 N N . ILE A 1 98 ? -0.046 -4.287 -15.799 1.00 94.44 98 ILE A N 1
ATOM 779 C CA . ILE A 1 98 ? 1.324 -4.794 -15.678 1.00 94.44 98 ILE A CA 1
ATOM 780 C C . ILE A 1 98 ? 1.529 -5.384 -14.281 1.00 94.44 98 ILE A C 1
ATOM 782 O O . ILE A 1 98 ? 1.364 -4.686 -13.276 1.00 94.44 98 ILE A O 1
ATOM 786 N N . CYS A 1 99 ? 1.870 -6.672 -14.202 1.00 95.56 99 CYS A N 1
ATOM 787 C CA . CYS A 1 99 ? 2.150 -7.348 -12.935 1.00 95.56 99 CYS A CA 1
ATOM 788 C C . CYS A 1 99 ? 3.477 -6.871 -12.322 1.00 95.56 99 CYS A C 1
ATOM 790 O O . CYS A 1 99 ? 4.295 -6.251 -12.996 1.00 95.56 99 CYS A O 1
ATOM 792 N N . HIS A 1 100 ? 3.712 -7.175 -11.044 1.00 91.38 100 HIS A N 1
ATOM 793 C CA . HIS A 1 100 ? 4.954 -6.788 -10.360 1.00 91.38 100 HIS A CA 1
ATOM 794 C C . HIS A 1 100 ? 6.225 -7.339 -11.015 1.00 91.38 100 HIS A C 1
ATOM 796 O O . HIS A 1 100 ? 7.233 -6.646 -11.000 1.00 91.38 100 HIS A O 1
ATOM 802 N N . LYS A 1 101 ? 6.171 -8.538 -11.612 1.00 91.88 101 LYS A N 1
ATOM 803 C CA . LYS A 1 101 ? 7.325 -9.146 -12.291 1.00 91.88 101 LYS A CA 1
ATOM 804 C C . LYS A 1 101 ? 7.682 -8.424 -13.593 1.00 91.88 101 LYS A C 1
ATOM 806 O O . LYS A 1 101 ? 8.850 -8.209 -13.868 1.00 91.88 101 LYS A O 1
ATOM 811 N N . CYS A 1 102 ? 6.677 -8.028 -14.373 1.00 92.44 102 CYS A N 1
ATOM 812 C CA . CYS A 1 102 ? 6.889 -7.349 -15.655 1.00 92.44 102 CYS A CA 1
ATOM 813 C C . CYS A 1 102 ? 7.012 -5.827 -15.524 1.00 92.44 102 CYS A C 1
ATOM 815 O O . CYS A 1 102 ? 7.281 -5.139 -16.505 1.00 92.44 102 CYS A O 1
ATOM 817 N N . TYR A 1 103 ? 6.745 -5.269 -14.343 1.00 92.19 103 TYR A N 1
ATOM 818 C CA . TYR A 1 103 ? 6.820 -3.833 -14.140 1.00 92.19 103 TYR A CA 1
ATOM 819 C C . TYR A 1 103 ? 8.268 -3.392 -13.937 1.00 92.19 103 TYR A C 1
ATOM 821 O O . TYR A 1 103 ? 8.856 -3.640 -12.888 1.00 92.19 103 TYR A O 1
ATOM 829 N N . ILE A 1 104 ? 8.797 -2.660 -14.916 1.00 89.25 104 ILE A N 1
ATOM 830 C CA . ILE A 1 104 ? 10.095 -1.996 -14.818 1.00 89.25 104 ILE A CA 1
ATOM 831 C C . ILE A 1 104 ? 9.869 -0.556 -14.319 1.00 89.25 104 ILE A C 1
ATOM 833 O O . ILE A 1 104 ? 9.127 0.211 -14.949 1.00 89.25 104 ILE A O 1
ATOM 837 N N . PRO A 1 105 ? 10.444 -0.166 -13.166 1.00 86.75 105 PRO A N 1
ATOM 838 C CA . PRO A 1 105 ? 10.408 1.215 -12.695 1.00 86.75 105 PRO A CA 1
ATOM 839 C C . PRO A 1 105 ? 11.128 2.167 -13.663 1.00 86.75 105 PRO A C 1
ATOM 841 O O . PRO A 1 105 ? 12.010 1.734 -14.398 1.00 86.75 105 PRO A O 1
ATOM 844 N N . PRO A 1 106 ? 10.810 3.474 -13.650 1.00 86.44 106 PRO A N 1
ATOM 845 C CA . PRO A 1 106 ? 11.532 4.436 -14.478 1.00 86.44 106 PRO A CA 1
ATOM 846 C C . PRO A 1 106 ? 13.023 4.463 -14.114 1.00 86.44 106 PRO A C 1
ATOM 848 O O . PRO A 1 106 ? 13.368 4.433 -12.926 1.00 86.44 106 PRO A O 1
ATOM 851 N N . PHE A 1 107 ? 13.869 4.561 -15.138 1.00 91.56 107 PHE A N 1
ATOM 852 C CA . PHE A 1 107 ? 15.297 4.813 -14.990 1.00 91.56 107 PHE A CA 1
ATOM 853 C C . PHE A 1 107 ? 15.515 6.288 -14.679 1.00 91.56 107 PHE A C 1
ATOM 855 O O . PHE A 1 107 ? 14.920 7.154 -15.320 1.00 91.56 107 PHE A O 1
ATOM 862 N N . LYS A 1 108 ? 16.312 6.553 -13.647 1.00 92.25 108 LYS A N 1
ATOM 863 C CA . LYS A 1 108 ? 16.831 7.877 -13.300 1.00 92.25 108 LYS A CA 1
ATOM 864 C C . LYS A 1 108 ? 18.161 7.709 -12.580 1.00 92.25 108 LYS A C 1
ATOM 866 O O . LYS A 1 108 ? 18.453 6.631 -12.052 1.00 92.25 108 LYS A O 1
ATOM 871 N N . GLU A 1 109 ? 18.917 8.792 -12.493 1.00 94.38 109 GLU A N 1
ATOM 872 C CA . GLU A 1 109 ? 20.104 8.855 -11.654 1.00 94.38 109 GLU A CA 1
ATOM 873 C C . GLU A 1 109 ? 19.755 8.579 -10.179 1.00 94.38 109 GLU A C 1
ATOM 875 O O . GLU A 1 109 ? 18.836 9.162 -9.590 1.00 94.38 109 GLU A O 1
ATOM 880 N N . CYS A 1 110 ? 20.475 7.636 -9.575 1.00 91.50 110 CYS A N 1
ATOM 881 C CA . CYS A 1 110 ? 20.374 7.346 -8.152 1.00 91.50 110 CYS A CA 1
ATOM 882 C C . CYS A 1 110 ? 21.125 8.405 -7.337 1.00 91.50 110 CYS A C 1
ATOM 884 O O . CYS A 1 110 ? 22.331 8.546 -7.498 1.00 91.50 110 CYS A O 1
ATOM 886 N N . ARG A 1 111 ? 20.466 9.028 -6.354 1.00 91.69 111 ARG A N 1
ATOM 887 C CA . ARG A 1 111 ? 21.072 10.048 -5.477 1.00 91.69 111 ARG A CA 1
ATOM 888 C C . ARG A 1 111 ? 22.328 9.579 -4.727 1.00 91.69 111 ARG A C 1
ATOM 890 O O . ARG A 1 111 ? 23.115 10.412 -4.312 1.00 91.69 111 ARG A O 1
ATOM 897 N N . PHE A 1 112 ? 22.475 8.277 -4.484 1.00 87.94 112 PHE A N 1
ATOM 898 C CA . PHE A 1 112 ? 23.537 7.743 -3.620 1.00 87.94 112 PHE A CA 1
ATOM 899 C C . PHE A 1 112 ? 24.718 7.138 -4.372 1.00 87.94 112 PHE A C 1
ATOM 901 O O . PHE A 1 112 ? 25.805 7.050 -3.819 1.00 87.94 112 PHE A O 1
ATOM 908 N N . CYS A 1 113 ? 24.497 6.635 -5.586 1.00 92.00 113 CYS A N 1
ATOM 909 C CA . CYS A 1 113 ? 25.565 6.020 -6.375 1.00 92.00 113 CYS A CA 1
ATOM 910 C C . CYS A 1 113 ? 25.779 6.694 -7.727 1.00 92.00 113 CYS A C 1
ATOM 912 O O . CYS A 1 113 ? 26.634 6.230 -8.471 1.00 92.00 113 CYS A O 1
ATOM 914 N N . HIS A 1 114 ? 24.985 7.718 -8.055 1.00 92.88 114 HIS A N 1
ATOM 915 C CA . HIS A 1 114 ? 25.081 8.525 -9.275 1.00 92.88 114 HIS A CA 1
ATOM 916 C C . HIS A 1 114 ? 25.011 7.732 -10.588 1.00 92.88 114 HIS A C 1
ATOM 918 O O . HIS A 1 114 ? 25.415 8.200 -11.642 1.00 92.88 114 HIS A O 1
ATOM 924 N N . ARG A 1 115 ? 24.473 6.505 -10.544 1.00 93.12 115 ARG A N 1
ATOM 925 C CA . ARG A 1 115 ? 24.267 5.661 -11.729 1.00 93.12 115 ARG A CA 1
ATOM 926 C C . ARG A 1 115 ? 22.814 5.704 -12.174 1.00 93.12 115 ARG A C 1
ATOM 928 O O . ARG A 1 115 ? 21.912 5.632 -11.329 1.00 93.12 115 ARG A O 1
ATOM 935 N N . GLU A 1 116 ? 22.596 5.724 -13.485 1.00 94.12 116 GLU A N 1
ATOM 936 C CA . GLU A 1 116 ? 21.273 5.534 -14.074 1.00 94.12 116 GLU A CA 1
ATOM 937 C C . GLU A 1 116 ? 20.792 4.100 -13.855 1.00 94.12 116 GLU A C 1
ATOM 939 O O . GLU A 1 116 ? 21.379 3.127 -14.331 1.00 94.12 116 GLU A O 1
ATOM 944 N N . ARG A 1 117 ? 19.736 3.953 -13.052 1.00 91.19 117 ARG A N 1
ATOM 945 C CA . ARG A 1 117 ? 19.189 2.652 -12.655 1.00 91.19 117 ARG A CA 1
ATOM 946 C C . ARG A 1 117 ? 17.672 2.731 -12.498 1.00 91.19 117 ARG A C 1
ATOM 948 O O . ARG A 1 117 ? 17.138 3.812 -12.234 1.00 91.19 117 ARG A O 1
ATOM 955 N N . PRO A 1 118 ? 16.956 1.595 -12.574 1.00 91.50 118 PRO A N 1
ATOM 956 C CA . PRO A 1 118 ? 15.550 1.563 -12.208 1.00 91.50 118 PRO A CA 1
ATOM 957 C C . PRO A 1 118 ? 15.391 1.933 -10.729 1.00 91.50 118 PRO A C 1
ATOM 959 O O . PRO A 1 118 ? 16.046 1.378 -9.836 1.00 91.50 118 PRO A O 1
ATOM 962 N N . LEU A 1 119 ? 14.510 2.897 -10.464 1.00 90.81 119 LEU A N 1
ATOM 963 C CA . LEU A 1 119 ? 14.301 3.410 -9.115 1.00 90.81 119 LEU A CA 1
ATOM 964 C C . LEU A 1 119 ? 13.447 2.464 -8.259 1.00 90.81 119 LEU A C 1
ATOM 966 O O . LEU A 1 119 ? 12.320 2.127 -8.622 1.00 90.81 119 LEU A O 1
ATOM 970 N N . ALA A 1 120 ? 13.934 2.139 -7.061 1.00 88.12 120 ALA A N 1
ATOM 971 C CA . ALA A 1 120 ? 13.141 1.504 -6.009 1.00 88.12 120 ALA A CA 1
ATOM 972 C C . ALA A 1 120 ? 12.287 2.530 -5.251 1.00 88.12 120 ALA A C 1
ATOM 974 O O . ALA A 1 120 ? 11.100 2.308 -5.007 1.00 88.12 120 ALA A O 1
ATOM 975 N N . THR A 1 121 ? 12.857 3.696 -4.935 1.00 85.31 121 THR A N 1
ATOM 976 C CA . THR A 1 121 ? 12.117 4.831 -4.372 1.00 85.31 121 THR A CA 1
ATOM 977 C C . THR A 1 121 ? 12.259 6.045 -5.265 1.00 85.31 121 THR A C 1
ATOM 979 O O . THR A 1 121 ? 13.323 6.311 -5.815 1.00 85.31 121 THR A O 1
ATOM 982 N N . LYS A 1 122 ? 11.172 6.807 -5.402 1.00 84.94 122 LYS A N 1
AT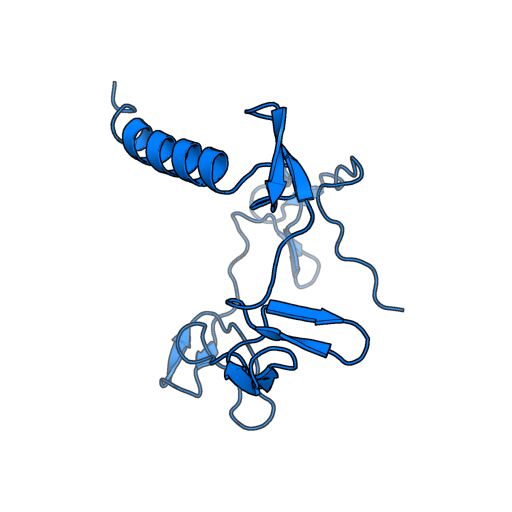OM 983 C CA . LYS A 1 122 ? 11.178 8.028 -6.216 1.00 84.94 122 LYS A CA 1
ATOM 984 C C . LYS A 1 122 ? 11.818 9.208 -5.492 1.00 84.94 122 LYS A C 1
ATOM 986 O O . LYS A 1 122 ? 12.493 9.990 -6.140 1.00 84.94 122 LYS A O 1
ATOM 991 N N . ASN A 1 123 ? 11.598 9.323 -4.179 1.00 83.94 123 ASN A N 1
ATOM 992 C CA . ASN A 1 123 ? 11.998 10.484 -3.383 1.00 83.94 123 ASN A CA 1
ATOM 993 C C . ASN A 1 123 ? 12.620 10.051 -2.037 1.00 83.94 123 ASN A C 1
ATOM 995 O O . ASN A 1 123 ? 11.871 9.563 -1.185 1.00 83.94 123 ASN A O 1
ATOM 999 N N . PRO A 1 124 ? 13.933 10.257 -1.832 1.00 85.56 124 PRO A N 1
ATOM 1000 C CA . PRO A 1 124 ? 14.907 10.591 -2.877 1.00 85.56 124 PRO A CA 1
ATOM 1001 C C . PRO A 1 124 ? 14.999 9.474 -3.943 1.00 85.56 124 PRO A C 1
ATOM 1003 O O . PRO A 1 124 ? 14.686 8.313 -3.632 1.00 85.56 124 PRO A O 1
ATOM 1006 N N . PRO A 1 125 ? 15.379 9.799 -5.195 1.00 87.94 125 PRO A N 1
ATOM 1007 C CA . PRO A 1 125 ? 15.542 8.805 -6.251 1.00 87.94 125 PRO A CA 1
ATOM 1008 C C . PRO A 1 125 ? 16.656 7.838 -5.852 1.00 87.94 125 PRO A C 1
ATOM 1010 O O . PRO A 1 125 ? 17.813 8.223 -5.722 1.00 87.94 125 PRO A O 1
ATOM 1013 N N . THR A 1 126 ? 16.293 6.585 -5.589 1.00 89.69 126 THR A N 1
ATOM 1014 C CA . THR A 1 126 ? 17.212 5.570 -5.057 1.00 89.69 126 THR A CA 1
ATOM 1015 C C . THR A 1 126 ? 17.051 4.278 -5.840 1.00 89.69 126 THR A C 1
ATOM 1017 O O . THR A 1 126 ? 15.933 3.776 -5.979 1.00 89.69 126 THR A O 1
ATOM 1020 N N . CYS A 1 127 ? 18.157 3.717 -6.329 1.00 92.38 127 CYS A N 1
ATOM 1021 C CA . CYS A 1 127 ? 18.154 2.403 -6.969 1.00 92.38 127 CYS A CA 1
ATOM 1022 C C . CYS A 1 127 ? 17.918 1.274 -5.951 1.00 92.38 127 CYS A C 1
ATOM 1024 O O . CYS A 1 127 ? 18.177 1.434 -4.756 1.00 92.38 127 CYS A O 1
ATOM 1026 N N . ASN A 1 128 ? 17.459 0.110 -6.418 1.00 90.38 128 ASN A N 1
ATOM 1027 C CA . ASN A 1 128 ? 17.147 -1.019 -5.534 1.00 90.38 128 ASN A CA 1
ATOM 1028 C C . ASN A 1 128 ? 18.342 -1.474 -4.682 1.00 90.38 128 ASN A C 1
ATOM 1030 O O . ASN A 1 128 ? 18.182 -1.730 -3.495 1.00 90.38 128 ASN A O 1
ATOM 1034 N N . THR A 1 129 ? 19.553 -1.491 -5.245 1.00 90.81 129 THR A N 1
ATOM 1035 C CA . THR A 1 129 ? 20.775 -1.877 -4.522 1.00 90.81 129 THR A CA 1
ATOM 1036 C C . THR A 1 129 ? 21.055 -0.957 -3.331 1.00 90.81 129 THR A C 1
ATOM 1038 O O . THR A 1 129 ? 21.226 -1.432 -2.210 1.00 90.81 129 THR A O 1
ATOM 1041 N N . CYS A 1 130 ? 21.054 0.364 -3.548 1.00 88.00 130 CYS A N 1
ATOM 1042 C CA . CYS A 1 130 ? 21.265 1.339 -2.474 1.00 88.00 130 CYS A CA 1
ATOM 1043 C C . CYS A 1 130 ? 20.127 1.292 -1.449 1.00 88.00 130 CYS A C 1
ATOM 1045 O O . CYS A 1 130 ? 20.382 1.366 -0.251 1.00 88.00 130 CYS A O 1
ATOM 1047 N N . TYR A 1 131 ? 18.883 1.119 -1.907 1.00 89.31 131 TYR A N 1
ATOM 1048 C CA . TYR A 1 131 ? 17.726 0.986 -1.025 1.00 89.31 131 TYR A CA 1
ATOM 1049 C C . TYR A 1 131 ? 17.847 -0.229 -0.091 1.00 89.31 131 TYR A C 1
ATOM 1051 O O . TYR A 1 131 ? 17.685 -0.083 1.121 1.00 89.31 131 TYR A O 1
ATOM 1059 N N . CYS A 1 132 ? 18.188 -1.406 -0.625 1.00 88.81 132 CYS A N 1
ATOM 1060 C CA . CYS A 1 132 ? 18.397 -2.615 0.173 1.00 88.81 132 CYS A CA 1
ATOM 1061 C C . CYS A 1 132 ? 19.568 -2.464 1.152 1.00 88.81 132 CYS A C 1
ATOM 1063 O O . CYS A 1 132 ? 19.423 -2.814 2.320 1.00 88.81 132 CYS A O 1
ATOM 1065 N N . ARG A 1 133 ? 20.691 -1.877 0.713 1.00 87.06 133 ARG A N 1
ATOM 1066 C CA . ARG A 1 133 ? 21.851 -1.615 1.581 1.00 87.06 133 ARG A CA 1
ATOM 1067 C C . ARG A 1 133 ? 21.479 -0.732 2.775 1.00 87.06 133 ARG A C 1
ATOM 1069 O O . ARG A 1 133 ? 21.759 -1.097 3.910 1.00 87.06 133 ARG A O 1
ATOM 1076 N N . MET A 1 134 ? 20.794 0.388 2.538 1.00 83.69 134 MET A N 1
ATOM 1077 C CA . MET A 1 134 ? 20.352 1.286 3.614 1.00 83.69 134 MET A CA 1
ATOM 1078 C C . MET A 1 134 ? 19.358 0.612 4.564 1.00 83.69 134 MET A C 1
ATOM 1080 O O . MET A 1 134 ? 19.449 0.780 5.778 1.00 83.69 134 MET A O 1
ATOM 1084 N N . ARG A 1 135 ? 18.411 -0.167 4.027 1.00 81.94 135 ARG A N 1
ATOM 1085 C CA . ARG A 1 135 ? 17.425 -0.882 4.844 1.00 81.94 135 ARG A CA 1
ATOM 1086 C C . ARG A 1 135 ? 18.083 -1.915 5.764 1.00 81.94 135 ARG A C 1
ATOM 1088 O O . ARG A 1 135 ? 17.676 -2.011 6.917 1.00 81.94 135 ARG A O 1
ATOM 1095 N N . ASN A 1 136 ? 19.075 -2.652 5.271 1.00 79.19 136 ASN A N 1
ATOM 1096 C CA . ASN A 1 136 ? 19.799 -3.646 6.065 1.00 79.19 136 ASN A CA 1
ATOM 1097 C C . ASN A 1 136 ? 20.688 -2.981 7.125 1.00 79.19 136 ASN A C 1
ATOM 1099 O O . ASN A 1 136 ? 20.689 -3.414 8.273 1.00 79.19 136 ASN A O 1
ATOM 1103 N N . ASN A 1 137 ? 21.360 -1.878 6.780 1.00 67.00 137 ASN A N 1
ATOM 1104 C CA . ASN A 1 137 ? 22.180 -1.123 7.730 1.00 67.00 137 ASN A CA 1
ATOM 1105 C C . ASN A 1 137 ? 21.348 -0.548 8.889 1.00 67.00 137 ASN A C 1
ATOM 1107 O O . ASN A 1 137 ? 21.749 -0.660 10.043 1.00 67.00 137 ASN A O 1
ATOM 1111 N N . ASN A 1 138 ? 20.148 -0.029 8.608 1.00 58.53 138 ASN A N 1
ATOM 1112 C CA . ASN A 1 138 ? 19.234 0.456 9.650 1.00 58.53 138 ASN A CA 1
ATOM 1113 C C . ASN A 1 138 ? 18.759 -0.645 10.614 1.00 58.53 138 ASN A C 1
ATOM 1115 O O . ASN A 1 138 ? 18.332 -0.332 11.721 1.00 58.53 138 ASN A O 1
ATOM 1119 N N . HIS A 1 139 ? 18.806 -1.919 10.213 1.00 50.16 139 HIS A N 1
ATOM 1120 C CA . HIS A 1 139 ? 18.419 -3.036 11.077 1.00 50.16 139 HIS A CA 1
ATOM 1121 C C . HIS A 1 139 ? 19.529 -3.425 12.070 1.00 50.16 139 HIS A C 1
ATOM 1123 O O . HIS A 1 139 ? 19.228 -3.938 13.150 1.00 50.16 139 HIS A O 1
ATOM 1129 N N . ASN A 1 140 ? 20.792 -3.140 11.729 1.00 41.00 140 ASN A N 1
ATOM 1130 C CA . ASN A 1 140 ? 21.935 -3.328 12.624 1.00 41.00 140 ASN A CA 1
ATOM 1131 C C . ASN A 1 140 ? 22.063 -2.197 13.658 1.00 41.00 140 ASN A C 1
ATOM 1133 O O . ASN A 1 140 ? 22.477 -2.460 14.780 1.00 41.00 140 ASN A O 1
ATOM 1137 N N . ASP A 1 141 ? 21.618 -0.981 13.332 1.00 42.84 141 ASP A N 1
ATOM 1138 C CA . ASP A 1 141 ? 21.685 0.182 14.237 1.00 42.84 141 ASP A CA 1
ATOM 1139 C C . ASP A 1 141 ? 20.580 0.186 15.324 1.00 42.84 141 ASP A C 1
ATOM 1141 O O . ASP A 1 141 ? 20.658 0.862 16.347 1.00 42.84 141 ASP A O 1
ATOM 1145 N N . SER A 1 142 ? 19.535 -0.637 15.174 1.00 41.91 142 SER A N 1
ATOM 1146 C CA . SER A 1 142 ? 18.517 -0.819 16.225 1.00 41.91 142 SER A CA 1
ATOM 1147 C C . SER A 1 142 ? 18.980 -1.645 17.440 1.00 41.91 142 SER A C 1
ATOM 1149 O O . SER A 1 142 ? 18.208 -1.792 18.386 1.00 41.91 142 SER A O 1
ATOM 1151 N N . ARG A 1 143 ? 20.218 -2.168 17.451 1.00 43.22 143 ARG A N 1
ATOM 1152 C CA . ARG A 1 143 ? 20.830 -2.824 18.628 1.00 43.22 143 ARG A CA 1
ATOM 1153 C C . ARG A 1 143 ? 21.763 -1.907 19.434 1.00 43.22 143 ARG A C 1
ATOM 1155 O O . ARG A 1 143 ? 22.192 -2.304 20.508 1.00 43.22 143 ARG A O 1
ATOM 1162 N N . THR A 1 144 ? 22.021 -0.681 18.976 1.00 39.81 144 THR A N 1
ATOM 1163 C CA . THR A 1 144 ? 23.012 0.253 19.553 1.00 39.81 144 THR A CA 1
ATOM 1164 C C . THR A 1 144 ? 22.393 1.497 20.202 1.00 39.81 144 THR A C 1
ATOM 1166 O O . THR A 1 144 ? 23.002 2.561 20.241 1.00 39.81 144 THR A O 1
ATOM 1169 N N . ARG A 1 145 ? 21.182 1.385 20.769 1.00 37.50 145 ARG A N 1
ATOM 1170 C CA . ARG A 1 145 ? 20.603 2.414 21.660 1.00 37.50 145 ARG A CA 1
ATOM 1171 C C . ARG A 1 145 ? 20.157 1.826 22.997 1.00 37.50 145 ARG A C 1
ATOM 1173 O O . ARG A 1 145 ? 18.966 1.747 23.288 1.00 37.50 145 ARG A O 1
ATOM 1180 N N . ARG A 1 146 ? 21.133 1.404 23.795 1.00 36.84 146 ARG A N 1
ATOM 1181 C CA . ARG A 1 146 ? 21.066 1.374 25.261 1.00 36.84 146 ARG A CA 1
ATOM 1182 C C . ARG A 1 146 ? 22.456 1.712 25.779 1.00 36.84 146 ARG A C 1
ATOM 1184 O O . ARG A 1 146 ? 23.287 0.819 25.860 1.00 36.84 146 ARG A O 1
ATOM 1191 N N . PHE A 1 147 ? 22.661 2.987 26.066 1.00 37.75 147 PHE A N 1
ATOM 1192 C CA . PHE A 1 147 ? 23.531 3.485 27.121 1.00 37.75 147 PHE A CA 1
ATOM 1193 C C . PHE A 1 147 ? 22.841 4.728 27.674 1.00 37.75 147 PHE A C 1
ATOM 1195 O O . PHE A 1 147 ? 22.315 5.502 26.836 1.00 37.75 147 PHE A O 1
#

Organism: NCBI:txid1797531

Sequence (147 aa):
MKKPRPGKRNGYQPPLNKCSQCGKRKRIFKKIKGKLICREHYQAPKHKCAGCGKIKVINYNDPKLGPLCYDCYKKPKHRCSICGQIAVIAKRNQKKLICHKCYIPPFKECRFCHRERPLATKNPPTCNTCYCRMRNNNHNDSRTRRF

pLDDT: mean 82.42, std 17.58, range [27.98, 95.56]